Protein AF-A0A845WZZ0-F1 (afdb_monomer)

Sequence (68 aa):
MGTLDSRFMAQMEQILWLYALPYDPKYPVVCFDERLCFLIGETVDAIAMQSGEVRKEHYAYEKLGSCA

Solvent-accessible surface area (backbone atoms only — not comparable to full-atom values): 4828 Å² total; per-residue (Å²): 134,86,78,96,43,73,68,54,50,54,55,50,51,54,51,53,53,61,73,68,52,78,92,40,91,92,61,66,88,76,84,84,75,84,68,74,48,65,38,75,41,81,71,62,86,82,77,84,80,58,92,96,60,80,91,80,81,74,94,59,66,39,78,76,51,57,71,127

Foldseek 3Di:
DDDPDPVVVVVVVVVVVVVPDDADPVDHDDDDPVPWAWDKAAPDDADDDDPPDDGDGDPDIDTPDTDD

Mean predicted aligned error: 10.22 Å

Secondary structure (DSSP, 8-state):
-----HHHHHHHHHHHHHHTSPPBTTB---------EEEEEESSPPPPPPTTPPP---S-EEEEEEE-

Radius of gyration: 22.8 Å; Cα contacts (8 Å, |Δi|>4): 39; chains: 1; bounding box: 48×30×51 Å

Structure (mmCIF, N/CA/C/O backbone):
data_AF-A0A845WZZ0-F1
#
_entry.id   AF-A0A845WZZ0-F1
#
loop_
_atom_site.group_PDB
_atom_site.id
_atom_site.type_symbol
_atom_site.label_atom_id
_atom_site.label_alt_id
_atom_site.label_comp_id
_atom_site.label_asym_id
_atom_site.label_entity_id
_atom_site.label_seq_id
_atom_site.pdbx_PDB_ins_code
_atom_site.Cartn_x
_atom_site.Cartn_y
_atom_site.Cartn_z
_atom_site.occupancy
_atom_site.B_iso_or_equiv
_atom_site.auth_seq_id
_atom_site.auth_comp_id
_atom_site.auth_asym_id
_atom_site.auth_atom_id
_atom_site.pdbx_PDB_model_num
ATOM 1 N N . MET A 1 1 ? 16.863 14.746 -9.674 1.00 57.41 1 MET A N 1
ATOM 2 C CA . MET A 1 1 ? 15.794 14.325 -10.607 1.00 57.41 1 MET A CA 1
ATOM 3 C C . MET A 1 1 ? 16.384 13.331 -11.594 1.00 57.41 1 MET A C 1
ATOM 5 O O . MET A 1 1 ? 17.541 13.508 -11.951 1.00 57.41 1 MET A O 1
ATOM 9 N N . GLY A 1 2 ? 15.645 12.280 -11.962 1.00 78.88 2 GLY A N 1
ATOM 10 C CA . GLY A 1 2 ? 16.115 11.270 -12.920 1.00 78.88 2 GLY A CA 1
ATOM 11 C C . GLY A 1 2 ? 16.207 11.817 -14.349 1.00 78.88 2 GLY A C 1
ATOM 12 O O . GLY A 1 2 ? 15.451 12.716 -14.712 1.00 78.88 2 GLY A O 1
ATOM 13 N N . THR A 1 3 ? 17.149 11.300 -15.139 1.00 88.69 3 THR A N 1
ATOM 14 C CA . THR A 1 3 ? 17.321 11.624 -16.564 1.00 88.69 3 THR A CA 1
ATOM 15 C C . THR A 1 3 ? 16.431 10.748 -17.439 1.00 88.69 3 THR A C 1
ATOM 17 O O . THR A 1 3 ? 16.331 9.545 -17.220 1.00 88.69 3 THR A O 1
ATOM 20 N N . LEU A 1 4 ? 15.808 11.354 -18.450 1.00 90.25 4 LEU A N 1
ATOM 21 C CA . LEU A 1 4 ? 14.984 10.667 -19.446 1.00 90.25 4 LEU A CA 1
ATOM 22 C C . LEU A 1 4 ? 15.905 10.009 -20.485 1.00 90.25 4 LEU A C 1
ATOM 24 O O . LEU A 1 4 ? 16.262 10.617 -21.492 1.00 90.25 4 LEU A O 1
ATOM 28 N N . ASP A 1 5 ? 16.362 8.796 -20.182 1.00 95.12 5 ASP A N 1
ATOM 29 C CA . ASP A 1 5 ? 17.255 8.009 -21.032 1.00 95.12 5 ASP A CA 1
ATOM 30 C C . ASP A 1 5 ? 16.523 6.846 -21.731 1.00 95.12 5 ASP A C 1
ATOM 32 O O . ASP A 1 5 ? 15.346 6.565 -21.490 1.00 95.12 5 ASP A O 1
ATOM 36 N N . SER A 1 6 ? 17.219 6.164 -22.644 1.00 96.12 6 SER A N 1
ATOM 37 C CA . SER A 1 6 ? 16.647 5.046 -23.407 1.00 96.12 6 SER A CA 1
ATOM 38 C C . SER A 1 6 ? 16.236 3.868 -22.521 1.00 96.12 6 SER A C 1
ATOM 40 O O . SER A 1 6 ? 15.280 3.161 -22.842 1.00 96.12 6 SER A O 1
ATOM 42 N N . ARG A 1 7 ? 16.925 3.664 -21.393 1.00 95.44 7 ARG A N 1
ATOM 43 C CA . ARG A 1 7 ? 16.604 2.607 -20.431 1.00 95.44 7 ARG A CA 1
ATOM 44 C C . ARG A 1 7 ? 15.296 2.912 -19.709 1.00 95.44 7 ARG A C 1
ATOM 46 O O . ARG A 1 7 ? 14.450 2.025 -19.608 1.00 95.44 7 ARG A O 1
ATOM 53 N N . PHE A 1 8 ? 15.122 4.148 -19.257 1.00 94.19 8 PHE A N 1
ATOM 54 C CA . PHE A 1 8 ? 13.890 4.631 -18.652 1.00 94.19 8 PHE A CA 1
ATOM 55 C C . PHE A 1 8 ? 12.715 4.477 -19.618 1.00 94.19 8 PHE A C 1
ATOM 57 O O . PHE A 1 8 ? 11.691 3.906 -19.248 1.00 94.19 8 PHE A O 1
ATOM 64 N N . MET A 1 9 ? 12.882 4.903 -20.874 1.00 95.81 9 MET A N 1
ATOM 65 C CA . MET A 1 9 ? 11.845 4.740 -21.894 1.00 95.81 9 MET A CA 1
ATOM 66 C C . MET A 1 9 ? 11.477 3.270 -22.118 1.00 95.81 9 MET A C 1
ATOM 68 O O . MET A 1 9 ? 10.297 2.939 -22.125 1.00 95.81 9 MET A O 1
ATOM 72 N N . ALA A 1 10 ? 12.461 2.375 -22.239 1.00 95.88 10 ALA A N 1
ATOM 73 C CA . ALA A 1 10 ? 12.196 0.950 -22.435 1.00 95.88 10 ALA A CA 1
ATOM 74 C C . ALA A 1 10 ? 11.398 0.333 -21.271 1.00 95.88 10 ALA A C 1
ATOM 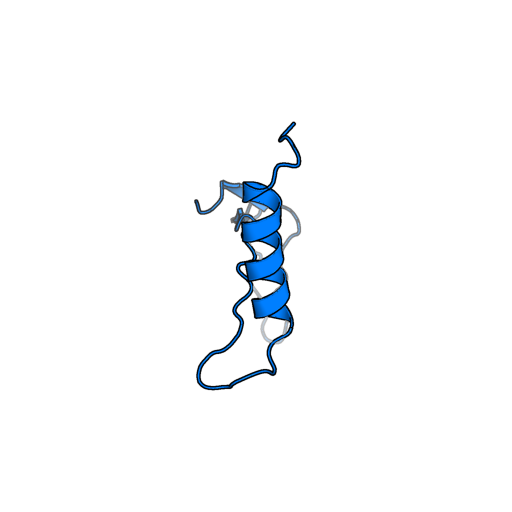76 O O . ALA A 1 10 ? 10.489 -0.462 -21.501 1.00 95.88 10 ALA A O 1
ATOM 77 N N . GLN A 1 11 ? 11.711 0.710 -20.028 1.00 95.44 11 GLN A N 1
ATOM 78 C CA . GLN A 1 11 ? 10.973 0.246 -18.849 1.00 95.44 11 GLN A CA 1
ATOM 79 C C . GLN A 1 11 ? 9.556 0.829 -18.793 1.00 95.44 11 GLN A C 1
ATOM 81 O O . GLN A 1 11 ? 8.610 0.114 -18.471 1.00 95.44 11 GLN A O 1
ATOM 86 N N . MET A 1 12 ? 9.395 2.106 -19.142 1.00 95.25 12 MET A N 1
ATOM 87 C CA . MET A 1 12 ? 8.088 2.760 -19.190 1.00 95.25 12 MET A CA 1
ATOM 88 C C . MET A 1 12 ? 7.173 2.122 -20.242 1.00 95.25 12 MET A C 1
ATOM 90 O O . MET A 1 12 ? 6.024 1.809 -19.941 1.00 95.25 12 MET A O 1
ATOM 94 N N . GLU A 1 13 ? 7.684 1.862 -21.447 1.00 96.81 13 GLU A N 1
ATOM 95 C CA . GLU A 1 13 ? 6.919 1.211 -22.520 1.00 96.81 13 GLU A CA 1
ATOM 96 C C . GLU A 1 13 ? 6.454 -0.199 -22.128 1.00 96.81 13 GLU A C 1
ATOM 98 O O . GLU A 1 13 ? 5.320 -0.578 -22.414 1.00 96.81 13 GLU A O 1
ATOM 103 N N . GLN A 1 14 ? 7.280 -0.965 -21.405 1.00 95.56 14 GLN A N 1
ATOM 104 C CA . GLN A 1 14 ? 6.870 -2.273 -20.877 1.00 95.56 14 GLN A CA 1
ATOM 105 C C . GLN A 1 14 ? 5.679 -2.164 -19.918 1.00 95.56 14 GLN A C 1
ATOM 107 O O . GLN A 1 14 ? 4.758 -2.980 -19.981 1.00 95.56 14 GLN A O 1
ATOM 112 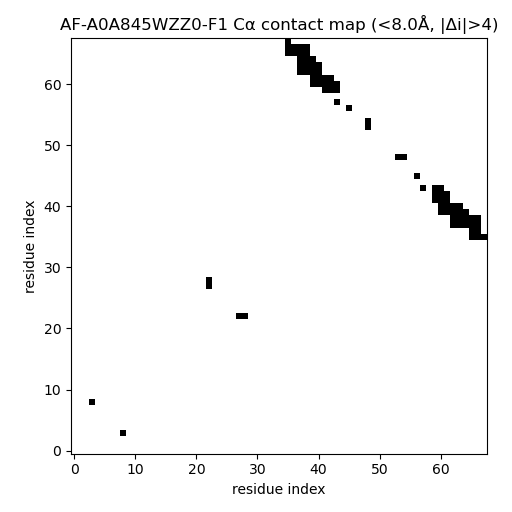N N . ILE A 1 15 ? 5.681 -1.152 -19.047 1.00 92.19 15 ILE A N 1
ATOM 113 C CA . ILE A 1 15 ? 4.582 -0.902 -18.110 1.00 92.19 15 ILE A CA 1
ATOM 114 C C . ILE A 1 15 ? 3.323 -0.489 -18.879 1.00 92.19 15 ILE A C 1
ATOM 116 O O . ILE A 1 15 ? 2.254 -1.050 -18.645 1.00 92.19 15 ILE A O 1
ATOM 120 N N . LEU A 1 16 ? 3.435 0.449 -19.822 1.00 94.38 16 LEU A N 1
ATOM 121 C CA . LEU A 1 16 ? 2.297 0.899 -20.630 1.00 94.38 16 LEU A CA 1
ATOM 122 C C . LEU A 1 16 ? 1.674 -0.248 -21.432 1.00 94.38 16 LEU A C 1
ATOM 124 O O . LEU A 1 16 ? 0.450 -0.369 -21.472 1.00 94.38 16 LEU A O 1
ATOM 128 N N . TRP A 1 17 ? 2.501 -1.121 -22.012 1.00 94.94 17 TRP A N 1
ATOM 129 C CA . TRP A 1 17 ? 2.028 -2.308 -22.718 1.00 94.94 17 TRP A CA 1
ATOM 130 C C . TRP A 1 17 ? 1.253 -3.258 -21.798 1.00 94.94 17 TRP A C 1
ATOM 132 O O . TRP A 1 17 ? 0.176 -3.716 -22.172 1.00 94.94 17 TRP A O 1
ATOM 142 N N . LEU A 1 18 ? 1.749 -3.502 -20.579 1.00 90.31 18 LEU A N 1
ATOM 143 C CA . LEU A 1 18 ? 1.063 -4.329 -19.583 1.00 90.31 18 LEU A CA 1
ATOM 144 C C . LEU A 1 18 ? -0.327 -3.769 -19.243 1.00 90.31 18 LEU A C 1
ATOM 146 O O . LEU A 1 18 ? -1.300 -4.520 -19.227 1.00 90.31 18 LEU A O 1
ATOM 150 N N . TYR A 1 19 ? -0.434 -2.458 -19.010 1.00 88.94 19 TYR A N 1
ATOM 151 C CA . TYR A 1 19 ? -1.713 -1.804 -18.699 1.00 88.94 19 TYR A CA 1
ATOM 152 C C . TYR A 1 19 ? -2.674 -1.725 -19.896 1.00 88.94 19 TYR A C 1
ATOM 154 O O . TYR A 1 19 ? -3.870 -1.520 -19.697 1.00 88.94 19 TYR A O 1
ATOM 162 N N . ALA A 1 20 ? -2.178 -1.894 -21.124 1.00 92.94 20 ALA A N 1
ATOM 163 C CA . ALA A 1 20 ? -2.999 -1.938 -22.331 1.00 92.94 20 ALA A CA 1
ATOM 164 C C . ALA A 1 20 ? -3.606 -3.327 -22.613 1.00 92.94 20 ALA A C 1
ATOM 166 O O . ALA A 1 20 ? -4.456 -3.450 -23.499 1.00 92.94 20 ALA A O 1
ATOM 167 N N . LEU A 1 21 ? -3.180 -4.378 -21.901 1.00 92.06 21 LEU A N 1
ATOM 168 C CA . LEU A 1 21 ? -3.718 -5.725 -22.091 1.00 92.06 21 LEU A CA 1
ATOM 169 C C . LEU A 1 21 ? -5.196 -5.813 -21.669 1.00 92.06 21 LEU A C 1
ATOM 171 O O . LEU A 1 21 ? -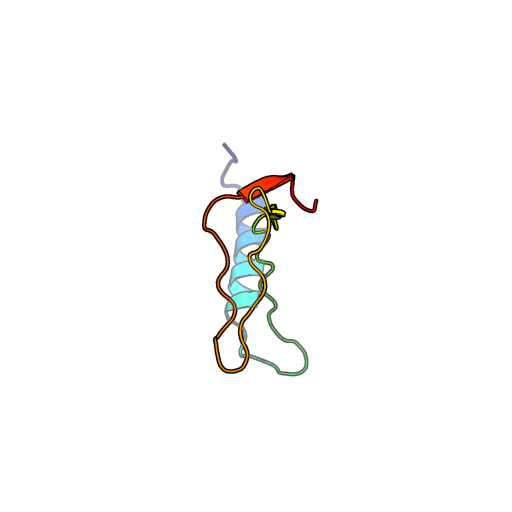5.613 -5.164 -20.706 1.00 92.06 21 LEU A O 1
ATOM 175 N N . PRO A 1 22 ? -6.007 -6.644 -22.352 1.00 93.12 22 PRO A N 1
ATOM 176 C CA . PRO A 1 22 ? -7.359 -6.933 -21.897 1.00 93.12 22 PRO A CA 1
ATOM 177 C C . PRO A 1 22 ? -7.320 -7.679 -20.560 1.00 93.12 22 PRO A C 1
ATOM 179 O O . PRO A 1 22 ? -6.408 -8.457 -20.286 1.00 93.12 22 PRO A O 1
ATOM 182 N N . TYR A 1 23 ? -8.346 -7.471 -19.739 1.00 90.56 23 TYR A N 1
ATOM 183 C CA . TYR A 1 23 ? -8.475 -8.157 -18.458 1.00 90.56 23 TYR A CA 1
ATOM 184 C C . TYR A 1 23 ? -8.587 -9.683 -18.635 1.00 90.56 23 TYR A C 1
ATOM 186 O O . TYR A 1 23 ? -9.476 -10.161 -19.343 1.00 90.56 23 TYR A O 1
ATOM 194 N N . ASP A 1 24 ? -7.729 -10.438 -17.943 1.00 94.31 24 ASP A N 1
ATOM 195 C CA . ASP A 1 24 ? -7.793 -11.899 -17.835 1.00 94.31 24 ASP A CA 1
ATOM 196 C C . ASP A 1 24 ? -8.054 -12.302 -16.369 1.00 94.31 24 ASP A C 1
ATOM 198 O O . ASP A 1 24 ? -7.222 -12.029 -15.502 1.00 94.31 24 ASP A O 1
ATOM 202 N N . PRO A 1 25 ? -9.168 -12.991 -16.055 1.00 93.44 25 PRO A N 1
ATOM 203 C CA . PRO A 1 25 ? -9.448 -13.482 -14.705 1.00 93.44 25 PRO A CA 1
ATOM 204 C C . PRO A 1 25 ? -8.370 -14.407 -14.117 1.00 93.44 25 PRO A C 1
ATOM 206 O O . PRO A 1 25 ? -8.256 -14.503 -12.895 1.00 93.44 25 PRO A O 1
ATOM 209 N N . LYS A 1 26 ? -7.591 -15.109 -14.952 1.00 95.25 26 LYS A N 1
ATOM 210 C CA . LYS A 1 26 ? -6.466 -15.951 -14.504 1.00 95.25 26 LYS A CA 1
ATOM 211 C C . LYS A 1 26 ? -5.216 -15.132 -14.175 1.00 95.25 26 LYS A C 1
ATOM 213 O O . LYS A 1 26 ? -4.365 -15.620 -13.434 1.00 95.25 26 LYS A O 1
ATOM 218 N N . TYR A 1 27 ? -5.124 -13.910 -14.699 1.00 89.06 27 TYR A N 1
ATOM 219 C CA . TYR A 1 27 ? -4.012 -12.979 -14.505 1.00 89.06 27 TYR A CA 1
ATOM 220 C C . TYR A 1 27 ? -4.547 -11.574 -14.178 1.00 89.06 27 TYR A C 1
ATOM 222 O O . TYR A 1 27 ? -4.445 -10.659 -14.999 1.00 89.06 27 TYR A O 1
ATOM 230 N N . PRO A 1 28 ? -5.153 -11.383 -12.990 1.00 87.50 28 PRO A N 1
ATOM 231 C CA . PRO A 1 28 ? -5.723 -10.098 -12.619 1.00 87.50 28 PRO A CA 1
ATOM 232 C C . PRO A 1 28 ? -4.627 -9.040 -12.454 1.00 87.50 28 PRO A C 1
ATOM 234 O O . PRO A 1 28 ? -3.583 -9.288 -11.849 1.00 87.50 28 PRO A O 1
ATOM 237 N N . VAL A 1 29 ? -4.895 -7.828 -12.941 1.00 83.00 29 VAL A N 1
ATOM 238 C CA . VAL A 1 29 ? -4.056 -6.660 -12.654 1.00 83.00 29 VAL A CA 1
ATOM 239 C C . VAL A 1 29 ? -4.338 -6.217 -11.220 1.00 83.00 29 VAL A C 1
ATOM 241 O O . VAL A 1 29 ? -5.439 -5.766 -10.906 1.00 83.00 29 VAL A O 1
ATOM 244 N N . VAL A 1 30 ? -3.351 -6.376 -10.339 1.00 81.69 30 VAL A N 1
ATOM 245 C CA . VAL A 1 30 ? -3.437 -5.963 -8.934 1.00 81.69 30 VAL A CA 1
ATOM 246 C C . VAL A 1 30 ? -2.705 -4.638 -8.773 1.00 81.69 30 VAL A C 1
ATOM 248 O O . VAL A 1 30 ? -1.483 -4.578 -8.901 1.00 81.69 30 VAL A O 1
ATOM 251 N N . CYS A 1 31 ? -3.446 -3.572 -8.474 1.00 74.38 31 CYS A N 1
ATOM 252 C CA . CYS A 1 31 ? -2.840 -2.321 -8.033 1.00 74.38 31 CYS A CA 1
ATOM 253 C C . CYS A 1 31 ? -2.408 -2.465 -6.572 1.00 74.38 31 CYS A C 1
ATOM 255 O O . CYS A 1 31 ? -3.248 -2.651 -5.691 1.00 74.38 31 CYS A O 1
ATOM 257 N N . PHE A 1 32 ? -1.107 -2.350 -6.317 1.00 68.38 32 PHE A N 1
ATOM 258 C CA . PHE A 1 32 ? -0.593 -2.164 -4.966 1.00 68.38 32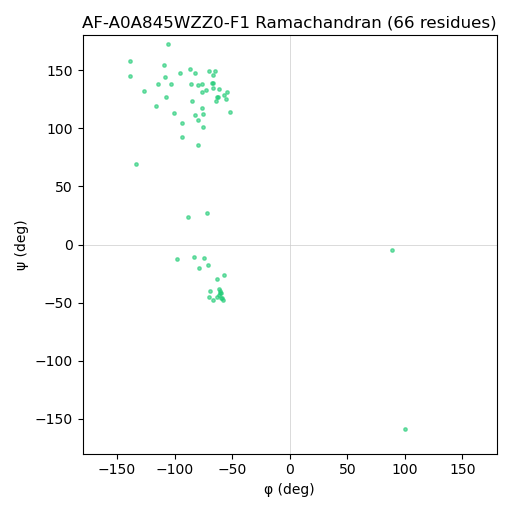 PHE A CA 1
ATOM 259 C C . PHE A 1 32 ? -0.764 -0.699 -4.576 1.00 68.38 32 PHE A C 1
ATOM 261 O O . PHE A 1 32 ? -0.084 0.184 -5.093 1.00 68.38 32 PHE A O 1
ATOM 268 N N . ASP A 1 33 ? -1.714 -0.446 -3.685 1.00 71.81 33 ASP A N 1
ATOM 269 C CA . ASP A 1 33 ? -1.900 0.856 -3.061 1.00 71.81 33 ASP A CA 1
ATOM 270 C C . ASP A 1 33 ? -1.124 0.850 -1.742 1.00 71.81 33 ASP A C 1
ATOM 272 O O . ASP A 1 33 ? -1.627 0.405 -0.712 1.00 71.81 33 ASP A O 1
ATOM 276 N N . GLU A 1 34 ? 0.130 1.305 -1.777 1.00 70.00 34 GLU A N 1
ATOM 277 C CA . GLU A 1 34 ? 1.027 1.387 -0.610 1.00 70.00 34 GLU A CA 1
ATOM 278 C C . GLU A 1 34 ? 0.620 2.499 0.375 1.00 70.00 34 GLU A C 1
ATOM 280 O O . GLU A 1 34 ? 1.456 3.068 1.083 1.00 70.00 34 GLU A O 1
ATOM 285 N N . ARG A 1 35 ? -0.668 2.863 0.430 1.00 72.06 35 ARG A N 1
ATOM 286 C CA . ARG A 1 35 ? -1.151 3.810 1.435 1.00 72.06 35 ARG A CA 1
ATOM 287 C C . ARG A 1 35 ? -0.771 3.282 2.806 1.00 72.06 35 ARG A C 1
ATOM 289 O O . ARG A 1 35 ? -1.118 2.162 3.172 1.00 72.06 35 ARG A O 1
ATOM 296 N N . LEU A 1 36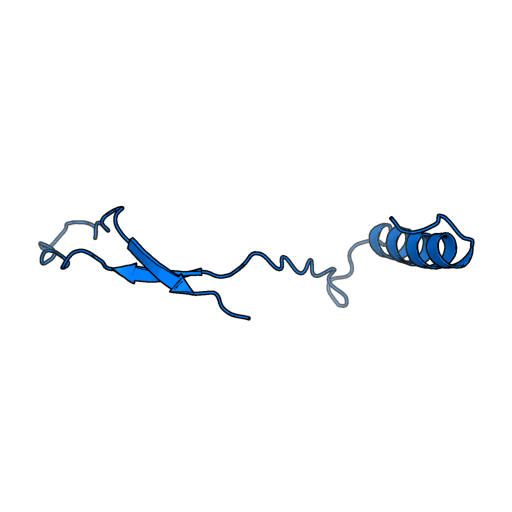 ? -0.077 4.132 3.560 1.00 73.25 36 LEU A N 1
ATOM 297 C CA . LEU A 1 36 ? 0.324 3.843 4.927 1.00 73.25 36 LEU A CA 1
ATOM 298 C C . LEU A 1 36 ? -0.905 3.399 5.718 1.00 73.25 36 LEU A C 1
ATOM 300 O O . LEU A 1 36 ? -1.833 4.179 5.943 1.00 73.25 36 LEU A O 1
ATOM 304 N N . CYS A 1 37 ? -0.900 2.140 6.144 1.00 82.69 37 CYS A N 1
ATOM 305 C CA . CYS A 1 37 ? -1.889 1.644 7.079 1.00 82.69 37 CYS A CA 1
ATOM 306 C C . CYS A 1 37 ? -1.511 2.186 8.457 1.00 82.69 37 CYS A C 1
ATOM 308 O O . CYS A 1 37 ? -0.555 1.713 9.076 1.00 82.69 37 CYS A O 1
ATOM 310 N N . PHE A 1 38 ? -2.194 3.244 8.902 1.00 86.31 38 PHE A N 1
ATOM 311 C CA . PHE A 1 38 ? -1.971 3.788 10.235 1.00 86.31 38 PHE A CA 1
ATOM 312 C C . PHE A 1 38 ? -2.555 2.858 11.290 1.00 86.31 38 PHE A C 1
ATOM 314 O O . PHE A 1 38 ? -3.699 2.419 11.189 1.00 86.31 38 PHE A O 1
ATOM 321 N N . LEU A 1 39 ? -1.758 2.599 12.321 1.00 87.81 39 LEU A N 1
ATOM 322 C CA . LEU A 1 39 ? -2.215 1.911 13.517 1.00 87.81 39 LEU A CA 1
ATOM 323 C C . LEU A 1 39 ? -2.898 2.955 14.399 1.00 87.81 39 LEU A C 1
ATOM 325 O O . LEU A 1 39 ? -2.248 3.884 14.880 1.00 87.81 39 LEU A O 1
ATOM 329 N N . ILE A 1 40 ? -4.216 2.845 14.540 1.00 91.19 40 ILE A N 1
ATOM 330 C CA . ILE A 1 40 ? -5.050 3.826 15.236 1.00 91.19 40 ILE A CA 1
ATOM 331 C C . ILE A 1 40 ? -5.500 3.228 16.572 1.00 91.19 40 ILE A C 1
ATOM 333 O O . ILE A 1 40 ? -6.031 2.119 16.602 1.00 91.19 40 ILE A O 1
ATOM 337 N N . GLY A 1 41 ? -5.258 3.954 17.665 1.00 88.88 41 GLY A N 1
ATOM 338 C CA . GLY A 1 41 ? -5.720 3.625 19.014 1.00 88.88 41 GLY A CA 1
ATOM 339 C C . GLY A 1 41 ? -6.821 4.573 19.496 1.00 88.88 41 GLY A C 1
ATOM 340 O O . GLY A 1 41 ? -6.898 5.724 19.061 1.00 88.88 41 GLY A O 1
ATOM 341 N N . GLU A 1 42 ? -7.660 4.096 20.414 1.00 89.94 42 GLU A N 1
ATOM 342 C CA . GLU A 1 42 ? -8.688 4.909 21.075 1.00 89.94 42 GLU A CA 1
ATOM 343 C C . GLU A 1 42 ? -8.046 5.817 22.132 1.00 89.94 42 GLU A C 1
ATOM 345 O O . GLU A 1 42 ? -7.270 5.352 22.965 1.00 89.94 42 GLU A O 1
ATOM 350 N N . THR A 1 43 ? -8.387 7.108 22.125 1.00 88.56 43 THR A N 1
ATOM 351 C CA . THR A 1 43 ? -7.941 8.052 23.180 1.00 88.56 43 THR A CA 1
ATO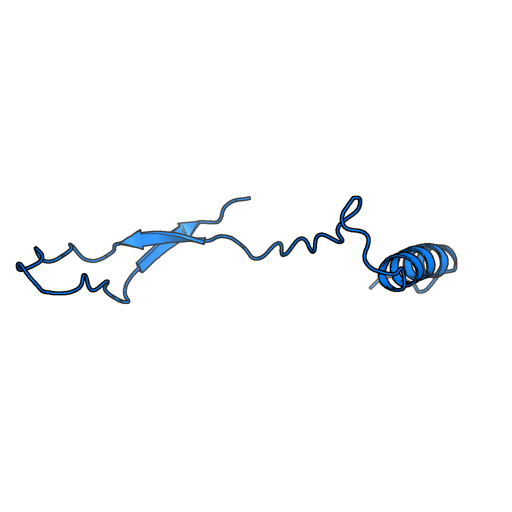M 352 C C . THR A 1 43 ? -8.987 8.282 24.260 1.00 88.56 43 THR A C 1
ATOM 354 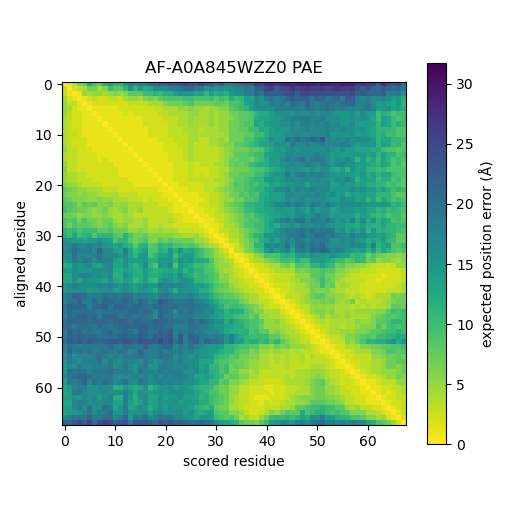O O . THR A 1 43 ? -8.690 8.874 25.296 1.00 88.56 43 THR A O 1
ATOM 357 N N . VAL A 1 44 ? -10.222 7.850 24.010 1.00 87.25 44 VAL A N 1
ATOM 358 C CA . VAL A 1 44 ? -11.371 8.087 24.877 1.00 87.25 44 VAL A CA 1
ATOM 359 C C . VAL A 1 44 ? -12.009 6.745 25.188 1.00 87.25 44 VAL A C 1
ATOM 361 O O . VAL A 1 44 ? -12.260 5.952 24.283 1.00 87.25 44 VAL A O 1
ATOM 364 N N . ASP A 1 45 ? -12.294 6.506 26.466 1.00 84.06 45 ASP A N 1
ATOM 365 C CA . ASP A 1 45 ? -12.973 5.287 26.885 1.00 84.06 45 ASP A CA 1
ATOM 366 C C . ASP A 1 45 ? -14.364 5.192 26.253 1.00 84.06 45 ASP A C 1
ATOM 368 O O . ASP A 1 45 ? -15.154 6.143 26.250 1.00 84.06 45 ASP A O 1
ATOM 372 N N . ALA A 1 46 ? -14.676 4.009 25.725 1.00 80.94 46 ALA A N 1
ATOM 373 C CA . ALA A 1 46 ? -15.967 3.750 25.117 1.00 80.94 46 ALA A CA 1
ATOM 374 C C . ALA A 1 46 ? -17.081 3.780 26.173 1.00 80.94 46 ALA A C 1
ATOM 376 O O . ALA A 1 46 ? -16.994 3.156 27.232 1.00 80.94 46 ALA A O 1
ATOM 377 N N . ILE A 1 47 ? -18.178 4.460 25.847 1.00 83.94 47 ILE A N 1
ATOM 378 C CA . ILE A 1 47 ? -19.400 4.406 26.649 1.00 83.94 47 ILE A CA 1
ATOM 379 C C . ILE A 1 47 ? -20.100 3.073 26.368 1.00 83.94 47 ILE A C 1
ATOM 381 O O . ILE A 1 47 ? -20.187 2.634 25.219 1.00 83.94 47 ILE A O 1
ATOM 385 N N . ALA A 1 48 ? -20.614 2.431 27.419 1.00 84.31 48 ALA A N 1
ATOM 386 C CA . ALA A 1 48 ? -21.358 1.185 27.288 1.00 84.31 48 ALA A CA 1
ATOM 387 C C . ALA A 1 48 ? -22.559 1.358 26.343 1.00 84.31 48 ALA A C 1
ATOM 389 O O . ALA A 1 48 ? -23.377 2.264 26.516 1.00 84.31 48 ALA A O 1
ATOM 390 N N . MET A 1 49 ? -22.669 0.470 25.351 1.00 88.06 49 MET A N 1
ATOM 391 C CA . MET A 1 49 ? -23.785 0.490 24.407 1.00 88.06 49 MET A CA 1
ATOM 392 C C . MET A 1 49 ? -25.097 0.124 25.099 1.00 88.06 49 MET A C 1
ATOM 394 O O . MET A 1 49 ? -25.155 -0.825 25.885 1.00 88.06 49 MET A O 1
ATOM 398 N N . GLN A 1 50 ? -26.166 0.834 24.745 1.00 85.69 50 GLN A N 1
ATOM 399 C CA . GLN A 1 50 ? -27.526 0.464 25.123 1.00 85.69 50 GLN A CA 1
ATOM 400 C C . GLN A 1 50 ? -28.122 -0.516 24.106 1.00 85.69 50 GLN A C 1
ATOM 402 O O . GLN A 1 50 ? -27.770 -0.519 22.926 1.00 85.69 50 GLN A O 1
ATOM 407 N N . SER A 1 51 ? -29.032 -1.376 24.568 1.00 88.56 51 SER A N 1
ATOM 408 C CA . SER A 1 51 ? -29.695 -2.349 23.697 1.00 88.56 51 SER A CA 1
ATOM 409 C C . SER A 1 51 ? -30.526 -1.635 22.627 1.00 88.56 51 SER A C 1
ATOM 411 O O . SER A 1 51 ? -31.353 -0.787 22.949 1.00 88.56 51 SER A O 1
ATOM 413 N N . GLY A 1 52 ? -30.305 -1.985 21.358 1.00 90.31 52 GLY A N 1
ATOM 414 C CA . GLY A 1 52 ? -31.002 -1.386 20.215 1.00 90.31 52 GLY A CA 1
ATOM 415 C C . GLY A 1 52 ? -30.335 -0.137 19.633 1.00 90.31 52 GLY A C 1
ATOM 416 O O . GLY A 1 52 ? -30.778 0.337 18.589 1.00 90.31 52 GLY A O 1
ATOM 417 N N . GLU A 1 53 ? -29.259 0.369 20.242 1.00 86.88 53 GLU A N 1
ATOM 418 C CA . GLU A 1 53 ? -28.487 1.483 19.688 1.00 86.88 53 GLU A CA 1
ATOM 419 C C . GLU A 1 53 ? -27.271 1.006 18.882 1.00 86.88 53 GLU A C 1
ATOM 421 O O . GLU A 1 53 ? -26.651 -0.018 19.174 1.00 86.88 53 GLU A O 1
ATOM 426 N N . VAL A 1 54 ? -26.918 1.771 17.845 1.00 87.31 54 VAL A N 1
ATOM 427 C CA . VAL A 1 54 ? -25.732 1.515 17.019 1.00 87.31 54 VAL A CA 1
ATOM 428 C C . VAL A 1 54 ? -24.491 2.028 17.745 1.00 87.31 54 VAL A C 1
ATOM 430 O O . VAL A 1 54 ? -24.493 3.141 18.275 1.00 87.31 54 VAL A O 1
ATOM 433 N N . ARG A 1 55 ? -23.410 1.241 17.718 1.00 84.94 55 ARG A N 1
ATOM 434 C CA . ARG A 1 55 ? -22.099 1.647 18.236 1.00 84.94 55 ARG A CA 1
ATOM 435 C C . ARG A 1 55 ? -21.648 2.959 17.589 1.00 84.94 55 ARG A C 1
ATOM 437 O O . ARG A 1 55 ? -21.657 3.079 16.366 1.00 84.94 55 ARG A O 1
ATOM 444 N N . LYS A 1 56 ? -21.211 3.916 18.406 1.00 85.38 56 LYS A N 1
ATOM 445 C CA . LYS A 1 56 ? -20.567 5.154 17.949 1.00 85.38 56 LYS A CA 1
ATOM 446 C C . LYS A 1 56 ? -19.122 5.160 18.419 1.00 85.38 56 LYS A C 1
ATOM 448 O O . LYS A 1 56 ? -18.848 4.784 19.556 1.00 85.38 56 LYS A O 1
ATOM 453 N N . GLU A 1 57 ? -18.230 5.592 17.544 1.00 84.25 57 GLU A N 1
ATOM 454 C CA . GLU A 1 57 ? -16.810 5.772 17.839 1.00 84.25 57 GLU A CA 1
ATOM 455 C C . GLU A 1 57 ? -16.509 7.267 17.899 1.00 84.25 57 GLU A C 1
ATOM 457 O O . GLU A 1 57 ? -17.135 8.076 17.202 1.00 84.25 57 GLU A O 1
ATOM 462 N N . HIS A 1 58 ? -15.609 7.647 18.799 1.00 86.94 58 HIS A N 1
ATOM 463 C CA . HIS A 1 58 ? -15.234 9.040 18.974 1.00 86.94 58 HIS A CA 1
ATOM 464 C C . HIS A 1 58 ? -14.179 9.428 17.928 1.00 86.94 58 HIS A C 1
ATOM 466 O O . HIS A 1 58 ? -13.349 8.620 17.537 1.00 86.94 58 HIS A O 1
ATOM 472 N N . TYR A 1 59 ? -14.171 10.684 17.475 1.00 87.31 59 TYR A N 1
ATOM 473 C CA . TYR A 1 59 ? 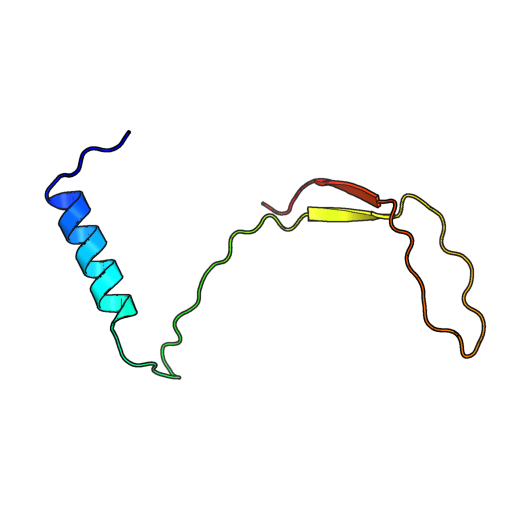-13.231 11.136 16.434 1.00 87.31 59 TYR A CA 1
ATOM 474 C C . TYR A 1 59 ? -11.789 11.330 16.927 1.00 87.31 59 TYR A C 1
ATOM 476 O O . TYR A 1 59 ? -10.889 11.564 16.123 1.00 87.31 59 TYR A O 1
ATOM 484 N N . ALA A 1 60 ? -11.573 11.303 18.243 1.00 90.06 60 ALA A N 1
ATOM 485 C CA . ALA A 1 60 ? -10.254 11.484 18.835 1.00 90.06 60 ALA A CA 1
ATOM 486 C C . ALA A 1 60 ? -9.511 10.148 18.874 1.00 90.06 60 ALA A C 1
ATOM 488 O O . ALA A 1 60 ? -9.983 9.190 19.485 1.00 90.06 60 ALA A O 1
ATOM 489 N N . TYR A 1 61 ? -8.328 10.109 18.270 1.00 91.44 61 TYR A N 1
ATOM 490 C CA . TYR A 1 61 ? -7.527 8.899 18.169 1.00 91.44 61 TYR A CA 1
ATOM 491 C C . TYR A 1 61 ? -6.044 9.175 18.397 1.00 91.44 61 TYR A C 1
ATOM 493 O O . TYR A 1 61 ? -5.560 10.293 18.202 1.00 91.44 61 TYR A O 1
ATOM 501 N N . GLU A 1 62 ? -5.319 8.129 18.777 1.00 92.75 62 GLU A N 1
ATOM 502 C CA . GLU A 1 62 ? -3.867 8.135 18.888 1.00 92.75 62 GLU A CA 1
ATOM 503 C C . GLU A 1 62 ? -3.262 7.405 17.689 1.00 92.75 62 GLU A C 1
ATOM 505 O O . GLU A 1 62 ? -3.753 6.363 17.252 1.00 92.75 62 GLU A O 1
ATOM 510 N N . LYS A 1 63 ? -2.181 7.959 17.138 1.00 92.00 63 LYS A N 1
ATOM 511 C CA . LYS 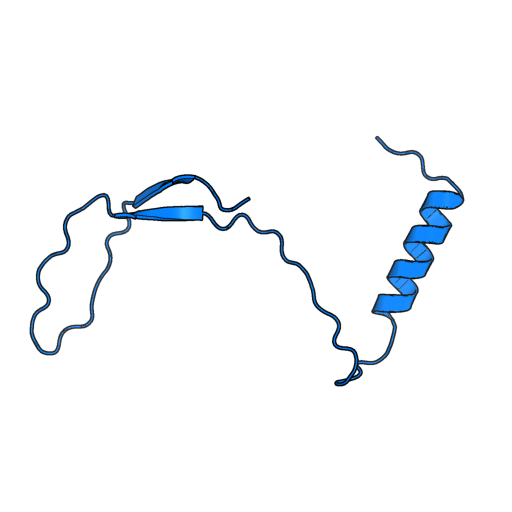A 1 63 ? -1.441 7.338 16.041 1.00 92.00 63 LYS A CA 1
ATOM 512 C C . LYS A 1 63 ? -0.295 6.503 16.608 1.00 92.00 63 LYS A C 1
ATOM 514 O O . LYS A 1 63 ? 0.749 7.044 16.961 1.00 92.00 63 LYS A O 1
ATOM 519 N N . LEU A 1 64 ? -0.457 5.184 16.596 1.00 91.69 64 LEU A N 1
ATOM 520 C CA . LEU A 1 64 ? 0.500 4.194 17.109 1.00 91.69 64 LEU A CA 1
ATOM 521 C C . LEU A 1 64 ? 1.540 3.761 16.057 1.00 91.69 64 LEU A C 1
ATOM 523 O O . LEU A 1 64 ? 2.109 2.676 16.127 1.00 91.69 64 LEU A O 1
ATOM 527 N N . GLY A 1 65 ? 1.783 4.611 15.058 1.00 87.94 65 GLY A N 1
ATOM 528 C CA . GLY A 1 65 ? 2.682 4.338 13.939 1.00 87.94 65 GLY A CA 1
ATOM 529 C C . GLY A 1 65 ? 1.956 3.905 12.665 1.00 87.94 65 GLY A C 1
ATOM 530 O O . GLY A 1 65 ? 0.785 4.223 12.445 1.00 87.94 65 GLY A O 1
ATOM 531 N N . SER A 1 66 ? 2.685 3.230 11.784 1.00 87.38 66 SER A N 1
ATOM 532 C CA . SER A 1 66 ? 2.182 2.687 10.521 1.00 87.38 66 SER A CA 1
ATOM 533 C C . SER A 1 66 ? 2.769 1.304 10.290 1.00 87.38 66 SER A C 1
ATOM 535 O O . SER A 1 66 ? 3.934 1.085 10.620 1.00 87.38 66 SER A O 1
ATOM 537 N N . CYS A 1 67 ? 1.992 0.400 9.698 1.00 68.62 67 CYS A N 1
ATOM 538 C CA . CYS A 1 67 ? 2.526 -0.870 9.214 1.00 68.62 67 CYS A CA 1
ATOM 539 C C . CYS A 1 67 ? 3.531 -0.588 8.088 1.00 68.62 67 CYS A C 1
ATOM 541 O O . CYS A 1 67 ? 3.174 0.075 7.112 1.00 68.62 67 CYS A O 1
ATOM 543 N N . ALA A 1 68 ? 4.761 -1.066 8.247 1.00 64.31 68 ALA A N 1
ATOM 544 C CA . ALA A 1 68 ? 5.823 -1.049 7.247 1.00 64.31 68 ALA A CA 1
ATOM 545 C C . ALA A 1 68 ? 6.423 -2.453 7.141 1.00 64.31 68 ALA A C 1
ATOM 547 O O . ALA A 1 68 ? 6.461 -3.141 8.189 1.00 64.31 68 ALA A O 1
#

pLDDT: mean 86.94, std 8.33, range [57.41, 96.81]